Protein AF-A0A916E155-F1 (afdb_monomer_lite)

Foldseek 3Di:
DVVAWDDDPVDIGGQADCDPPDPRNDDDPDPPVVSVPQDPQAEFDADPVGNVHTDDRVVPGPHDHDNCPPPVNVVCVVPDDDDPPPPPPPDDD

pLDDT: mean 83.27, std 12.41, range [49.56, 95.94]

Radius of gyration: 21.6 Å; chains: 1; bounding box: 42×25×72 Å

Organism: NCBI:txid588596

Sequence (93 aa):
MKTHCHKRVYSFQIKKCQNVLCDIYTPIRLSQTIFDNLHFLPDPTPALDSPEHYSSFQAVYGKQTSEEFRPSLQLNQANAEPAPKSVLVSGKI

Secondary structure (DSSP, 8-state):
-TTTEEE-SS-EEE--B--TTSTTB----S-HHHHHT--PPPPP-B-SS-TTSBPPHHHHTTS---GGG-HHHHHHHHTPPPPP---------

Structure (mmCIF, N/CA/C/O backbone):
data_AF-A0A916E155-F1
#
_entry.id   AF-A0A916E155-F1
#
loop_
_atom_site.group_PDB
_atom_site.id
_atom_site.type_symbol
_atom_site.label_atom_id
_atom_site.label_alt_id
_atom_site.label_comp_id
_atom_site.label_asym_id
_atom_site.label_entity_id
_atom_site.label_seq_id
_atom_site.pdbx_PDB_ins_code
_atom_site.Cartn_x
_atom_site.Cartn_y
_atom_site.Cartn_z
_atom_site.occupancy
_atom_site.B_iso_or_equiv
_atom_site.auth_seq_id
_atom_site.auth_comp_id
_atom_site.auth_asym_id
_atom_site.auth_atom_id
_atom_site.pdbx_PDB_model_num
ATOM 1 N N . MET A 1 1 ? -17.689 -1.089 3.587 1.00 50.16 1 MET A N 1
ATOM 2 C CA . MET A 1 1 ? -16.596 -1.930 3.026 1.00 50.16 1 MET A CA 1
ATOM 3 C C . MET A 1 1 ? -15.620 -1.197 2.095 1.00 50.16 1 MET A C 1
ATOM 5 O O . MET A 1 1 ? -14.425 -1.348 2.308 1.00 50.16 1 MET A O 1
ATOM 9 N N . LYS A 1 2 ? -16.061 -0.420 1.084 1.00 55.28 2 LYS A N 1
ATOM 10 C CA . LYS A 1 2 ? -15.162 0.154 0.046 1.00 55.28 2 LYS A CA 1
ATOM 11 C C . LYS A 1 2 ? -14.088 1.145 0.541 1.00 55.28 2 LYS A C 1
ATOM 13 O O . LYS A 1 2 ? -13.091 1.316 -0.139 1.00 55.28 2 LYS A O 1
ATOM 18 N N . THR A 1 3 ? -14.267 1.777 1.701 1.00 68.44 3 THR A N 1
ATOM 19 C CA . THR A 1 3 ? -13.320 2.761 2.269 1.00 68.44 3 THR A CA 1
ATOM 20 C C . THR A 1 3 ? -12.239 2.148 3.163 1.00 68.44 3 THR A C 1
ATOM 22 O O . THR A 1 3 ? -11.222 2.784 3.416 1.00 68.44 3 THR A O 1
ATOM 25 N N . HIS A 1 4 ? -12.456 0.929 3.665 1.00 78.94 4 HIS A N 1
ATOM 26 C CA . HIS A 1 4 ? -11.589 0.287 4.664 1.00 78.94 4 HIS A CA 1
ATOM 27 C C . HIS A 1 4 ? -10.801 -0.888 4.097 1.00 78.94 4 HIS A C 1
ATOM 29 O O . HIS A 1 4 ? -9.754 -1.241 4.632 1.00 78.94 4 HIS A O 1
ATOM 35 N N . CYS A 1 5 ? -11.290 -1.486 3.014 1.00 86.44 5 CYS A N 1
ATOM 36 C CA . CYS A 1 5 ? -10.648 -2.619 2.376 1.00 86.44 5 CYS A CA 1
ATOM 37 C C . CYS A 1 5 ? -10.015 -2.185 1.061 1.00 86.44 5 CYS A C 1
ATOM 39 O O . CYS A 1 5 ? -10.674 -1.562 0.228 1.00 86.44 5 CYS A O 1
ATOM 41 N N . HIS A 1 6 ? -8.773 -2.594 0.847 1.00 89.56 6 HIS A N 1
ATOM 42 C CA . HIS A 1 6 ? -8.081 -2.421 -0.413 1.00 89.56 6 HIS A CA 1
ATOM 43 C C . HIS A 1 6 ? -7.763 -3.791 -0.997 1.00 89.56 6 HIS A C 1
ATOM 45 O O . HIS A 1 6 ? -6.931 -4.534 -0.474 1.00 89.56 6 HIS A O 1
ATOM 51 N N . LYS A 1 7 ? -8.486 -4.147 -2.061 1.00 92.06 7 LYS A N 1
ATOM 52 C CA . LYS A 1 7 ? -8.294 -5.408 -2.771 1.00 92.06 7 LYS A CA 1
ATOM 53 C C . LYS A 1 7 ? -7.339 -5.201 -3.941 1.00 92.06 7 LYS A C 1
ATOM 55 O O . LYS A 1 7 ? -7.522 -4.280 -4.739 1.00 92.06 7 LYS A O 1
ATOM 60 N N . ARG A 1 8 ? -6.359 -6.091 -4.024 1.00 92.31 8 ARG A N 1
ATOM 61 C CA . ARG A 1 8 ? -5.392 -6.259 -5.107 1.00 92.31 8 ARG A CA 1
ATOM 62 C C . ARG A 1 8 ? -5.351 -7.726 -5.509 1.00 92.31 8 ARG A C 1
ATOM 64 O O . ARG A 1 8 ? -5.956 -8.569 -4.843 1.00 92.31 8 ARG A O 1
ATOM 71 N N . VAL A 1 9 ? -4.654 -8.045 -6.591 1.00 92.19 9 VAL A N 1
ATOM 72 C CA . VAL A 1 9 ? -4.479 -9.431 -7.041 1.00 92.19 9 VAL A CA 1
ATOM 73 C C . VAL A 1 9 ? -3.603 -10.227 -6.082 1.00 92.19 9 VAL A C 1
ATOM 75 O O . VAL A 1 9 ? -3.904 -11.388 -5.823 1.00 92.19 9 VAL A O 1
ATOM 78 N N . TYR A 1 10 ? -2.574 -9.608 -5.501 1.00 90.25 10 TYR A N 1
ATOM 79 C CA . TYR A 1 10 ? -1.663 -10.294 -4.575 1.00 90.25 10 TYR A CA 1
ATOM 80 C C . TYR A 1 10 ? -1.945 -10.042 -3.097 1.00 90.25 10 TYR A C 1
ATOM 82 O O . TYR A 1 10 ? -1.361 -10.704 -2.244 1.00 90.25 10 TYR A O 1
ATOM 90 N N . SER A 1 11 ? -2.800 -9.077 -2.764 1.00 91.62 11 SER A N 1
ATOM 91 C CA . SER A 1 11 ? -3.056 -8.731 -1.370 1.00 91.62 11 SER A CA 1
ATOM 92 C C . SER A 1 11 ? -4.489 -8.282 -1.130 1.00 91.62 11 SER A C 1
ATOM 94 O O . SER A 1 11 ? -5.164 -7.714 -1.991 1.00 91.62 11 SER A O 1
ATOM 96 N N . PHE A 1 12 ? -4.947 -8.521 0.092 1.00 92.00 12 PHE A N 1
ATOM 97 C CA . PHE A 1 12 ? -6.160 -7.926 0.618 1.00 92.00 12 PHE A CA 1
ATOM 98 C C . PHE A 1 12 ? -5.805 -7.191 1.902 1.00 92.00 12 PHE A C 1
ATOM 100 O O . PHE A 1 12 ? -5.418 -7.804 2.895 1.00 92.00 12 PHE A O 1
ATOM 107 N N . GLN A 1 13 ? -5.889 -5.866 1.859 1.00 91.81 13 GLN A N 1
ATOM 108 C CA . GLN A 1 13 ? -5.512 -5.008 2.972 1.00 91.81 13 GLN A CA 1
ATOM 109 C C . GLN A 1 13 ? -6.766 -4.478 3.653 1.00 91.81 13 GLN A C 1
ATOM 111 O O . GLN A 1 13 ? -7.718 -4.074 2.985 1.00 91.81 13 GLN A O 1
ATOM 116 N N . ILE A 1 14 ? -6.760 -4.446 4.982 1.00 88.44 14 ILE A N 1
ATOM 117 C CA . ILE A 1 14 ? -7.866 -3.919 5.779 1.00 88.44 14 ILE A CA 1
ATOM 118 C C . ILE A 1 14 ? -7.308 -2.859 6.722 1.00 88.44 14 ILE A C 1
ATOM 120 O O . ILE A 1 14 ? -6.524 -3.166 7.622 1.00 88.44 14 ILE A O 1
ATOM 124 N N . LYS A 1 15 ? -7.730 -1.607 6.537 1.00 86.62 15 LYS A N 1
ATOM 125 C CA . LYS A 1 15 ? -7.475 -0.523 7.484 1.00 86.62 15 LYS A CA 1
ATOM 126 C C . LYS A 1 15 ? -8.649 -0.454 8.458 1.00 86.62 15 LYS A C 1
ATOM 128 O O . LYS A 1 15 ? -9.789 -0.239 8.053 1.00 86.62 15 LYS A O 1
ATOM 133 N N . LYS A 1 16 ? -8.357 -0.662 9.745 1.00 86.00 16 LYS A N 1
ATOM 134 C CA . LYS A 1 16 ? -9.350 -0.647 10.833 1.00 86.00 16 LYS A CA 1
ATOM 135 C C . LYS A 1 16 ? -10.100 0.690 10.899 1.00 86.00 16 LYS A C 1
ATOM 137 O O . LYS A 1 16 ? -9.612 1.717 10.441 1.00 86.00 16 LYS A O 1
ATOM 142 N N . CYS A 1 17 ? -11.286 0.681 11.488 1.00 77.62 17 CYS A N 1
ATOM 143 C CA . CYS A 1 17 ? -12.121 1.860 11.710 1.00 77.62 17 CYS A CA 1
ATOM 144 C C . CYS A 1 17 ? -12.508 1.908 13.197 1.00 77.62 17 CYS A C 1
ATOM 146 O O . CYS A 1 17 ? -12.814 0.876 13.789 1.00 77.62 17 CYS A O 1
ATOM 148 N N . GLN A 1 18 ? -12.517 3.100 13.801 1.00 75.50 18 GLN A N 1
ATOM 149 C CA . GLN A 1 18 ? -13.087 3.322 15.144 1.00 75.50 18 GLN A CA 1
ATOM 150 C C . GLN A 1 18 ? -14.598 3.605 15.110 1.00 75.50 18 GLN A C 1
ATOM 152 O O . GLN A 1 18 ? -15.210 3.874 16.138 1.00 75.50 18 GLN A O 1
ATOM 157 N N . ASN A 1 19 ? -15.218 3.552 13.929 1.00 78.56 19 ASN A N 1
ATOM 158 C CA . ASN A 1 19 ? -16.642 3.803 13.780 1.00 78.56 19 ASN A CA 1
ATOM 159 C C . ASN A 1 19 ? -17.441 2.589 14.277 1.00 78.56 19 ASN A C 1
ATOM 161 O O . ASN A 1 19 ? -17.338 1.510 13.704 1.00 78.56 19 ASN A O 1
ATOM 165 N N . VAL A 1 20 ? -18.256 2.785 15.313 1.00 74.62 20 VAL A N 1
ATOM 166 C CA . VAL A 1 20 ? -19.128 1.757 15.911 1.00 74.62 20 VAL A CA 1
ATOM 167 C C . VAL A 1 20 ? -20.174 1.190 14.943 1.00 74.62 20 VAL A C 1
ATOM 169 O O . VAL A 1 20 ? -20.691 0.106 15.176 1.00 74.62 20 VAL A O 1
ATOM 172 N N . LEU A 1 21 ? -20.461 1.895 13.845 1.00 78.31 21 LEU A N 1
ATOM 173 C CA . LEU A 1 21 ? -21.373 1.458 12.779 1.00 78.31 21 LEU A CA 1
ATOM 174 C C . LEU A 1 21 ? -20.661 0.687 11.653 1.00 78.31 21 LEU A C 1
ATOM 176 O O . LEU A 1 21 ? -21.265 0.372 10.632 1.00 78.31 21 LEU A O 1
ATOM 180 N N . CYS A 1 22 ? -19.356 0.455 11.782 1.00 77.19 22 CYS A N 1
ATOM 181 C CA . CYS A 1 22 ? -18.540 -0.238 10.793 1.00 77.19 22 CYS A CA 1
ATOM 182 C C . CYS A 1 22 ? -18.481 -1.729 11.144 1.00 77.19 22 CYS A C 1
ATOM 184 O O . CYS A 1 22 ? -18.038 -2.079 12.233 1.00 77.19 22 CYS A O 1
ATOM 186 N N . ASP A 1 23 ? -18.822 -2.615 10.205 1.00 71.19 23 ASP A N 1
ATOM 187 C CA . ASP A 1 23 ? -18.765 -4.076 10.423 1.00 71.19 23 ASP A CA 1
ATOM 188 C C . ASP A 1 23 ? -17.354 -4.582 10.779 1.00 71.19 23 ASP A C 1
ATOM 190 O O . ASP A 1 23 ? -17.179 -5.651 11.354 1.00 71.19 23 ASP A O 1
ATOM 194 N N . ILE A 1 24 ? -16.326 -3.793 10.448 1.00 70.19 24 ILE A N 1
ATOM 195 C CA . ILE A 1 24 ? -14.915 -4.054 10.759 1.00 70.19 24 ILE A CA 1
ATOM 196 C C . ILE A 1 24 ? -14.507 -3.276 12.022 1.00 70.19 24 ILE A C 1
ATOM 198 O O . ILE A 1 24 ? -13.424 -2.686 12.095 1.00 70.19 24 ILE A O 1
ATOM 202 N N . TYR A 1 25 ? -15.386 -3.227 13.025 1.00 67.50 25 TYR A N 1
ATOM 203 C CA . TYR A 1 25 ? -15.102 -2.558 14.289 1.00 67.50 25 TYR A CA 1
ATOM 204 C C . TYR A 1 25 ? -13.989 -3.303 15.027 1.00 67.50 25 TYR A C 1
ATOM 206 O O . TYR A 1 25 ? -14.193 -4.354 15.633 1.00 67.50 25 TYR A O 1
ATOM 214 N N . THR A 1 26 ? -12.770 -2.769 14.950 1.00 71.38 26 THR A N 1
ATOM 215 C CA . THR A 1 26 ? -11.637 -3.292 15.713 1.00 71.38 26 THR A CA 1
ATOM 216 C C . THR A 1 26 ? -10.921 -2.140 16.406 1.00 71.38 26 THR A C 1
ATOM 218 O O . THR A 1 26 ? -10.506 -1.204 15.717 1.00 71.38 26 THR A O 1
ATOM 221 N N . PRO A 1 27 ? -10.692 -2.217 17.730 1.00 78.56 27 PRO A N 1
ATOM 222 C CA . PRO A 1 27 ? -9.953 -1.189 18.448 1.00 78.56 27 PRO A CA 1
ATOM 223 C C . PRO A 1 27 ? -8.577 -0.945 17.824 1.00 78.56 27 PRO A C 1
ATOM 225 O O . PRO A 1 27 ? -7.820 -1.883 17.522 1.00 78.56 27 PRO A O 1
ATOM 228 N N . ILE A 1 28 ? -8.260 0.331 17.622 1.00 83.94 28 ILE A N 1
ATOM 229 C CA . ILE A 1 28 ? -6.954 0.774 17.145 1.00 83.94 28 ILE A CA 1
ATOM 230 C C . ILE A 1 28 ? -5.997 0.748 18.337 1.00 83.94 28 ILE A C 1
ATOM 232 O O . ILE A 1 28 ? -6.289 1.304 19.388 1.00 83.94 28 ILE A O 1
ATOM 236 N N . ARG A 1 29 ? -4.864 0.052 18.180 1.00 86.81 29 ARG A N 1
ATOM 237 C CA . ARG A 1 29 ? -3.827 -0.085 19.223 1.00 86.81 29 ARG A CA 1
ATOM 238 C C . ARG A 1 29 ? -2.686 0.927 19.079 1.00 86.81 29 ARG A C 1
ATOM 240 O O . ARG A 1 29 ? -1.830 1.005 19.948 1.00 86.81 29 ARG A O 1
ATOM 247 N N . LEU A 1 30 ? -2.646 1.640 17.956 1.00 87.12 30 LEU A N 1
ATO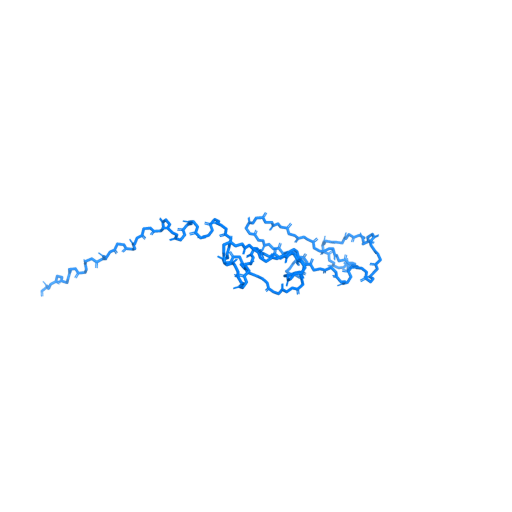M 248 C CA . LEU A 1 30 ? -1.668 2.687 17.676 1.00 87.12 30 LEU A CA 1
ATOM 249 C C . LEU A 1 30 ? -2.183 4.031 18.191 1.00 87.12 30 LEU A C 1
ATOM 251 O O . LEU A 1 30 ? -3.391 4.211 18.345 1.00 87.12 30 LEU A O 1
ATOM 255 N N . SER A 1 31 ? -1.280 4.989 18.407 1.00 91.44 31 SER A N 1
ATOM 256 C CA . SER A 1 31 ? -1.699 6.369 18.649 1.00 91.44 31 SER A CA 1
ATOM 257 C C . SER A 1 31 ? -2.484 6.894 17.446 1.00 91.44 31 SER A C 1
ATOM 259 O O . SER A 1 31 ? -2.191 6.544 16.297 1.00 91.44 31 SER A O 1
ATOM 261 N N . GLN A 1 32 ? -3.478 7.743 17.712 1.00 87.56 32 GLN A N 1
ATOM 262 C CA . GLN A 1 32 ? -4.358 8.276 16.673 1.00 87.56 32 GLN A CA 1
ATOM 263 C C . GLN A 1 32 ? -3.554 8.962 15.559 1.00 87.56 32 GLN A C 1
ATOM 265 O O . GLN A 1 32 ? -3.738 8.662 14.385 1.00 87.56 32 GLN A O 1
ATOM 270 N N . THR A 1 33 ? -2.559 9.767 15.941 1.00 90.88 33 THR A N 1
ATOM 271 C CA . THR A 1 33 ? -1.664 10.465 15.012 1.00 90.88 33 THR A CA 1
ATOM 272 C C . THR A 1 33 ? -0.912 9.512 14.085 1.00 90.88 33 THR A C 1
ATOM 274 O O . THR A 1 33 ? -0.828 9.771 12.890 1.00 90.88 33 THR A O 1
ATOM 277 N N . ILE A 1 34 ? -0.369 8.401 14.592 1.00 90.81 34 ILE A N 1
ATOM 278 C CA . ILE A 1 34 ? 0.324 7.429 13.731 1.00 90.81 34 ILE A CA 1
ATOM 279 C C . ILE A 1 34 ? -0.685 6.749 12.805 1.00 90.81 34 ILE A C 1
ATOM 281 O O . ILE A 1 34 ? -0.422 6.586 11.617 1.00 90.81 34 ILE A O 1
ATOM 285 N N . PHE A 1 35 ? -1.845 6.370 13.341 1.00 90.06 35 PHE A N 1
ATOM 286 C CA . PHE A 1 35 ? -2.869 5.656 12.591 1.00 90.06 35 PHE A CA 1
ATOM 287 C C . PHE A 1 35 ? -3.443 6.467 11.419 1.00 90.06 35 PHE A C 1
ATOM 289 O O . PHE A 1 35 ? -3.642 5.931 10.320 1.00 90.06 35 PHE A O 1
A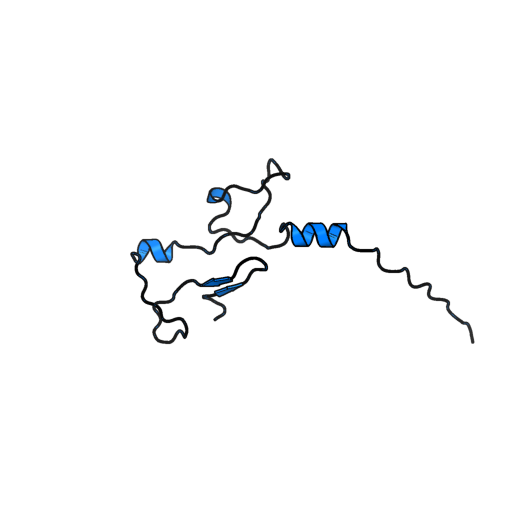TOM 296 N N . ASP A 1 36 ? -3.695 7.754 11.638 1.00 88.06 36 ASP A N 1
ATOM 297 C CA . ASP A 1 36 ? -4.250 8.644 10.618 1.00 88.06 36 ASP A CA 1
ATOM 298 C C . ASP A 1 36 ? -3.287 8.803 9.435 1.00 88.06 36 ASP A C 1
ATOM 300 O O . ASP A 1 36 ? -3.728 8.817 8.287 1.00 88.06 36 ASP A O 1
ATOM 304 N N . ASN A 1 37 ? -1.978 8.763 9.703 1.00 90.69 37 ASN A N 1
ATOM 305 C CA . ASN A 1 37 ? -0.911 8.817 8.701 1.00 90.69 37 ASN A CA 1
ATOM 306 C C . ASN A 1 37 ? -0.571 7.455 8.054 1.00 90.69 37 ASN A C 1
ATOM 308 O O . ASN A 1 37 ? 0.357 7.361 7.250 1.00 90.69 37 ASN A O 1
ATOM 312 N N . LEU A 1 38 ? -1.290 6.373 8.382 1.00 90.88 38 LEU A N 1
ATOM 313 C CA . LEU A 1 38 ? -1.114 5.097 7.682 1.00 90.88 38 LEU A CA 1
ATOM 314 C C . LEU A 1 38 ? -1.789 5.127 6.311 1.00 90.88 38 LEU A C 1
ATOM 316 O O . LEU A 1 38 ? -2.978 5.426 6.191 1.00 90.88 38 LEU A O 1
ATOM 320 N N . HIS A 1 39 ? -1.066 4.696 5.290 1.00 92.44 39 HIS A N 1
ATOM 321 C CA . HIS A 1 39 ? -1.592 4.484 3.950 1.00 92.44 39 HIS A CA 1
ATOM 322 C C . HIS A 1 39 ? -1.637 2.987 3.644 1.00 92.44 39 HIS A C 1
ATOM 324 O O . HIS A 1 39 ? -1.005 2.177 4.322 1.00 92.44 39 HIS A O 1
ATOM 330 N N . PHE A 1 40 ? -2.408 2.603 2.627 1.00 92.31 40 PHE A N 1
ATOM 331 C CA . PHE A 1 40 ? -2.319 1.244 2.103 1.00 92.31 40 PHE A CA 1
ATOM 332 C C . PHE A 1 40 ? -0.931 1.007 1.498 1.00 92.31 40 PHE A C 1
ATOM 334 O O . PHE A 1 40 ? -0.295 1.936 0.997 1.00 92.31 40 PHE A O 1
ATOM 341 N N . LEU A 1 41 ? -0.474 -0.243 1.541 1.00 93.50 41 LEU A N 1
ATOM 342 C CA . LEU A 1 41 ? 0.740 -0.658 0.858 1.00 93.50 41 LEU A CA 1
ATOM 343 C C . LEU A 1 41 ? 0.590 -0.377 -0.644 1.00 93.50 41 LEU A C 1
ATOM 345 O O . LEU A 1 41 ? -0.460 -0.714 -1.207 1.00 93.50 41 LEU A O 1
ATOM 349 N N . PRO A 1 42 ? 1.606 0.246 -1.260 1.00 94.00 42 PRO A N 1
ATOM 350 C CA . PRO A 1 42 ? 1.579 0.616 -2.664 1.00 94.00 42 PRO A CA 1
ATOM 351 C C . PRO A 1 42 ? 1.729 -0.612 -3.565 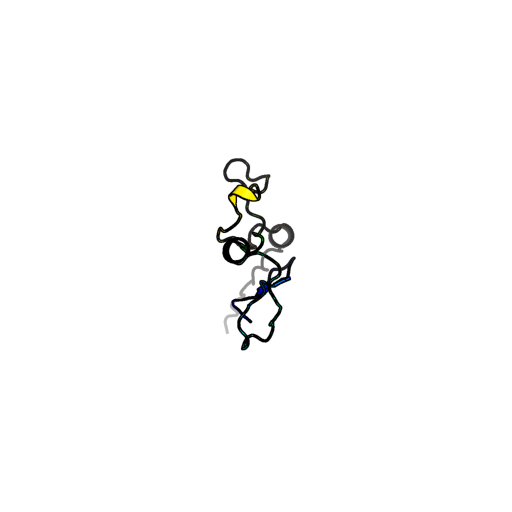1.00 94.00 42 PRO A C 1
ATOM 353 O O . PRO A 1 42 ? 2.311 -1.626 -3.171 1.00 94.00 42 PRO A O 1
ATOM 356 N N . ASP A 1 43 ? 1.227 -0.493 -4.790 1.00 93.88 43 ASP A N 1
ATOM 357 C CA . ASP A 1 43 ? 1.435 -1.483 -5.842 1.00 93.88 43 ASP A CA 1
ATOM 358 C C . ASP A 1 43 ? 2.845 -1.352 -6.459 1.00 93.88 43 ASP A C 1
ATOM 360 O O . ASP A 1 43 ? 3.447 -0.269 -6.402 1.00 93.88 43 ASP A O 1
ATOM 364 N N . PRO A 1 44 ? 3.390 -2.426 -7.068 1.00 91.00 44 PRO A N 1
ATOM 365 C CA . PRO A 1 44 ? 4.669 -2.362 -7.766 1.00 91.00 44 PRO A CA 1
ATOM 366 C C . PRO A 1 44 ? 4.637 -1.263 -8.832 1.00 91.00 44 PRO A C 1
ATOM 368 O O . PRO A 1 44 ? 3.800 -1.290 -9.727 1.00 91.00 44 PRO A O 1
ATOM 371 N N . THR A 1 45 ? 5.530 -0.281 -8.715 1.00 92.81 45 THR A N 1
ATOM 372 C CA . THR A 1 45 ? 5.603 0.878 -9.617 1.00 92.81 45 THR A CA 1
ATOM 373 C C . THR A 1 45 ? 7.041 1.011 -10.109 1.00 92.81 45 THR A C 1
ATOM 375 O O . THR A 1 45 ? 7.938 1.042 -9.264 1.00 92.81 45 THR A O 1
ATOM 378 N N . PRO A 1 46 ? 7.303 1.055 -11.424 1.00 92.94 46 PRO A N 1
ATOM 379 C CA . PRO A 1 46 ? 8.657 1.121 -11.963 1.00 92.94 46 PRO A CA 1
ATOM 380 C C . PRO A 1 46 ? 9.350 2.413 -11.522 1.00 92.94 46 PRO A C 1
ATOM 382 O O . PRO A 1 46 ? 8.702 3.439 -11.298 1.00 92.94 46 PRO A O 1
ATOM 385 N N . ALA A 1 47 ? 10.665 2.359 -11.339 1.00 93.00 47 ALA A N 1
ATOM 386 C CA . ALA A 1 47 ? 11.468 3.549 -11.104 1.00 93.00 47 ALA A CA 1
ATOM 387 C C . ALA A 1 47 ? 11.597 4.353 -12.403 1.00 93.00 47 ALA A C 1
ATOM 389 O O . ALA A 1 47 ? 11.805 3.785 -13.474 1.00 93.00 47 ALA A O 1
ATOM 390 N N . LEU A 1 48 ? 11.494 5.681 -12.301 1.00 87.69 48 LEU A N 1
ATOM 391 C CA . LEU A 1 48 ? 11.584 6.579 -13.457 1.00 87.69 48 LEU A CA 1
ATOM 392 C C . LEU A 1 48 ? 12.957 6.484 -14.142 1.00 87.69 48 LEU A C 1
ATOM 394 O O . LEU A 1 48 ? 13.046 6.505 -15.366 1.00 87.69 48 LEU A O 1
ATOM 398 N N . ASP A 1 49 ? 14.006 6.323 -13.336 1.00 89.06 49 ASP A N 1
ATOM 399 C CA . ASP A 1 49 ? 15.400 6.368 -13.785 1.00 89.06 49 ASP A CA 1
ATOM 400 C C . ASP A 1 49 ? 15.936 4.977 -14.170 1.00 89.06 49 ASP A C 1
ATOM 402 O O . ASP A 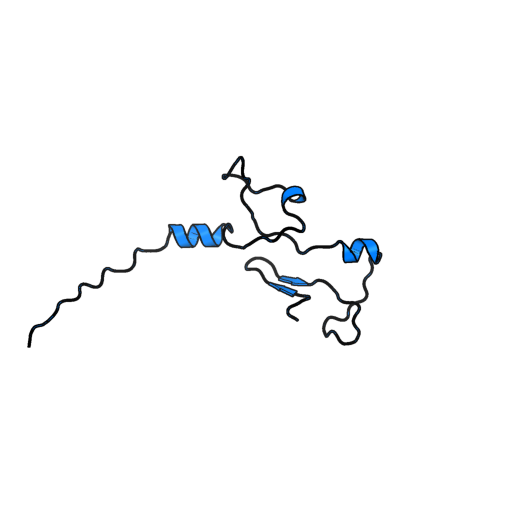1 49 ? 16.981 4.854 -14.807 1.00 89.06 49 ASP A O 1
ATOM 406 N N . SER A 1 50 ? 15.239 3.909 -13.764 1.00 88.56 50 SER A N 1
ATOM 407 C CA . SER A 1 50 ? 15.628 2.522 -14.022 1.00 88.56 50 SER A CA 1
ATOM 408 C C . SER A 1 50 ? 14.380 1.642 -14.150 1.00 88.56 50 SER A C 1
ATOM 410 O O . SER A 1 50 ? 13.949 1.046 -13.163 1.00 88.56 50 SER A O 1
ATOM 412 N N . PRO A 1 51 ? 13.786 1.543 -15.352 1.00 82.50 51 PRO A N 1
ATOM 413 C CA . PRO A 1 51 ? 12.535 0.808 -15.558 1.00 82.50 51 PRO A CA 1
ATOM 414 C C . PRO A 1 51 ? 12.643 -0.705 -15.287 1.00 82.50 51 PRO A C 1
ATOM 416 O O . PRO A 1 51 ? 11.620 -1.354 -15.093 1.00 82.50 51 PRO A O 1
ATOM 419 N N . GLU A 1 52 ? 13.861 -1.249 -15.198 1.00 87.69 52 GLU A N 1
ATOM 420 C CA . GLU A 1 52 ? 14.142 -2.633 -14.775 1.00 87.69 52 GLU A CA 1
ATOM 421 C C . GLU A 1 52 ? 13.926 -2.868 -13.267 1.00 87.69 52 GLU A C 1
ATOM 423 O O . GLU A 1 52 ? 13.903 -4.008 -12.804 1.00 87.69 52 GLU A O 1
ATOM 428 N N . HIS A 1 53 ? 13.780 -1.798 -12.479 1.00 91.19 53 HIS A N 1
ATOM 429 C CA . HIS A 1 53 ? 13.611 -1.864 -11.032 1.00 91.19 53 HIS A CA 1
ATOM 430 C C . HIS A 1 53 ? 12.325 -1.169 -10.593 1.00 91.19 53 HIS A C 1
ATOM 432 O O . HIS A 1 53 ? 11.868 -0.193 -11.187 1.00 91.19 53 HIS A O 1
ATOM 438 N N . TYR A 1 54 ? 11.752 -1.638 -9.487 1.00 93.44 54 TYR A N 1
ATOM 439 C CA . TYR A 1 54 ? 10.668 -0.923 -8.827 1.00 93.44 54 TYR A CA 1
ATOM 440 C C . TYR A 1 54 ? 11.192 0.256 -8.006 1.00 93.44 54 TYR A C 1
ATOM 442 O O . TYR A 1 54 ? 12.299 0.238 -7.465 1.00 93.44 54 TYR A O 1
ATOM 450 N N . SER A 1 55 ? 10.347 1.273 -7.880 1.00 94.44 55 SER A N 1
ATOM 451 C CA . SER A 1 55 ? 10.570 2.418 -7.009 1.00 94.44 55 SER A CA 1
ATOM 452 C C . SER A 1 55 ? 10.671 1.979 -5.545 1.00 94.44 55 SER A C 1
ATOM 454 O O . SER A 1 55 ? 9.999 1.043 -5.105 1.00 94.44 55 SER A O 1
ATOM 456 N N . SER A 1 56 ? 11.485 2.688 -4.761 1.00 94.94 56 SER A N 1
ATOM 457 C CA . SER A 1 56 ? 11.610 2.430 -3.324 1.00 94.94 56 SER A CA 1
ATOM 458 C C . SER A 1 56 ? 10.291 2.690 -2.593 1.00 94.94 56 SER A C 1
ATOM 460 O O . SER A 1 56 ? 9.510 3.562 -2.978 1.00 94.94 56 SER A O 1
ATOM 462 N N . PHE A 1 57 ? 10.062 1.988 -1.480 1.00 94.38 57 PHE A N 1
ATOM 463 C CA . PHE A 1 57 ? 8.846 2.151 -0.678 1.00 94.38 57 PHE A CA 1
ATOM 464 C C . PHE A 1 57 ? 8.592 3.612 -0.280 1.00 94.38 57 PHE A C 1
ATOM 466 O O . PHE A 1 57 ? 7.484 4.108 -0.447 1.00 94.38 57 PHE A O 1
ATOM 473 N N . GLN A 1 58 ? 9.622 4.325 0.189 1.00 94.62 58 GLN A N 1
ATOM 474 C CA . GLN A 1 58 ? 9.506 5.737 0.574 1.00 94.62 58 GLN A CA 1
ATOM 475 C C . GLN A 1 58 ? 9.061 6.632 -0.588 1.00 94.62 58 GLN A C 1
ATOM 477 O O . GLN A 1 58 ? 8.337 7.598 -0.365 1.00 94.62 58 GLN A O 1
ATOM 482 N N . ALA A 1 59 ? 9.458 6.313 -1.822 1.00 94.25 59 ALA A N 1
ATOM 483 C CA . ALA A 1 59 ? 9.080 7.099 -2.988 1.00 94.25 59 ALA A CA 1
ATOM 484 C C . ALA A 1 59 ? 7.603 6.920 -3.373 1.00 94.25 59 ALA A C 1
ATOM 486 O O . ALA A 1 59 ? 7.028 7.843 -3.954 1.00 94.25 59 ALA A O 1
ATOM 487 N N . VAL A 1 60 ? 6.990 5.771 -3.067 1.00 95.06 60 VAL A N 1
ATOM 488 C CA . VAL A 1 60 ? 5.619 5.427 -3.498 1.00 95.06 60 VAL A CA 1
ATOM 489 C C . VAL A 1 60 ? 4.592 5.370 -2.367 1.00 95.06 60 VAL A C 1
ATOM 491 O O . VAL A 1 60 ? 3.390 5.405 -2.629 1.00 95.06 60 VAL A O 1
ATOM 494 N N . TYR A 1 61 ? 5.020 5.304 -1.108 1.00 95.94 61 TYR A N 1
ATOM 495 C CA . TYR A 1 61 ? 4.105 5.212 0.025 1.00 95.94 61 TYR A CA 1
ATOM 496 C C 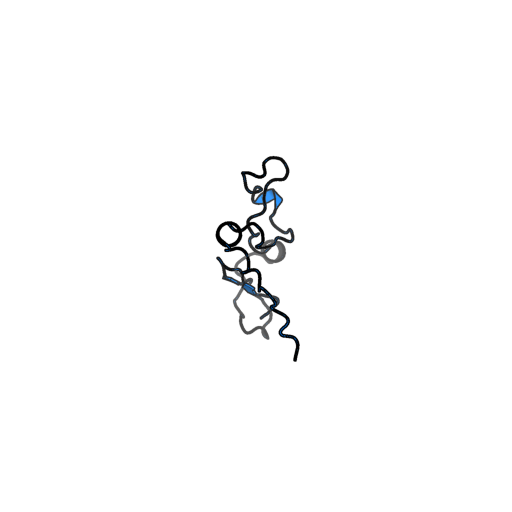. TYR A 1 61 ? 3.229 6.466 0.143 1.00 95.94 61 TYR A C 1
ATOM 498 O O . TYR A 1 61 ? 3.712 7.594 0.077 1.00 95.94 61 TYR A O 1
ATOM 506 N N . GLY A 1 62 ? 1.918 6.261 0.291 1.00 93.62 62 GLY A N 1
ATOM 507 C CA . GLY A 1 62 ? 0.928 7.343 0.332 1.00 93.62 62 GLY A CA 1
ATOM 508 C C . GLY A 1 62 ? 0.556 7.941 -1.028 1.00 93.62 62 GLY A C 1
ATOM 509 O O . GLY A 1 62 ? -0.322 8.801 -1.081 1.00 93.62 62 GLY A O 1
ATOM 510 N N . LYS A 1 63 ? 1.155 7.474 -2.130 1.00 93.69 63 LYS A N 1
ATOM 511 C CA . LYS A 1 63 ? 0.777 7.878 -3.490 1.00 93.69 63 LYS A CA 1
ATOM 512 C C . LYS A 1 63 ? -0.244 6.914 -4.089 1.00 93.69 63 LYS A C 1
ATOM 514 O O . LYS A 1 63 ? -0.318 5.741 -3.720 1.00 93.69 63 LYS A O 1
ATOM 519 N N . GLN A 1 64 ? -1.027 7.412 -5.044 1.00 91.38 64 GLN A N 1
ATOM 520 C CA . GLN A 1 64 ? -1.895 6.557 -5.843 1.00 91.38 64 GLN A CA 1
ATOM 521 C C . GLN A 1 64 ? -1.031 5.678 -6.751 1.00 91.38 64 GLN A C 1
ATOM 523 O O . GLN A 1 64 ? -0.209 6.180 -7.511 1.00 91.38 64 GLN A O 1
ATOM 528 N N . THR A 1 65 ? -1.223 4.368 -6.647 1.00 93.31 65 THR A N 1
ATOM 529 C CA . THR A 1 65 ? -0.529 3.350 -7.442 1.00 93.31 65 THR A CA 1
ATOM 530 C C . THR A 1 65 ? -1.555 2.418 -8.083 1.00 93.31 65 THR A C 1
ATOM 532 O O . THR A 1 65 ? -2.732 2.413 -7.696 1.00 93.31 65 THR A O 1
ATOM 535 N N . SER A 1 66 ? -1.127 1.698 -9.119 1.00 92.19 66 SER A N 1
ATOM 536 C CA . SER A 1 66 ? -1.976 0.822 -9.923 1.00 92.19 66 SER A CA 1
ATOM 537 C C . SER A 1 66 ? -1.325 -0.553 -10.088 1.00 92.19 66 SER A C 1
ATOM 539 O O . SER A 1 66 ? -0.115 -0.711 -9.952 1.00 92.19 66 SER A O 1
ATOM 541 N N . GLU A 1 67 ? -2.129 -1.564 -10.413 1.00 92.56 67 GLU A N 1
ATOM 542 C CA . GLU A 1 67 ? -1.638 -2.928 -10.621 1.00 92.56 67 GLU A CA 1
ATOM 543 C C . GLU A 1 67 ? -1.082 -3.188 -12.031 1.00 92.56 67 GLU A C 1
ATOM 545 O O . GLU A 1 67 ? -0.816 -4.339 -12.378 1.00 92.56 67 GLU A O 1
ATOM 550 N N . GLU A 1 68 ? -0.939 -2.160 -12.868 1.00 92.19 68 GLU A N 1
ATOM 551 C CA . GLU A 1 68 ? -0.547 -2.314 -14.275 1.00 92.19 68 GLU A CA 1
ATOM 552 C C . GLU A 1 68 ? 0.856 -2.922 -14.451 1.00 92.19 68 GLU A C 1
ATOM 554 O O . GLU A 1 68 ? 1.085 -3.698 -15.376 1.00 92.19 68 GLU A O 1
ATOM 559 N N . PHE A 1 69 ? 1.769 -2.649 -13.517 1.00 90.88 69 PHE A N 1
ATOM 560 C CA . PHE A 1 69 ? 3.161 -3.109 -13.569 1.00 90.88 69 PHE A CA 1
ATOM 561 C C . PHE A 1 69 ? 3.414 -4.383 -12.756 1.00 90.88 69 PHE A C 1
ATOM 563 O O . PHE A 1 69 ? 4.558 -4.709 -12.422 1.00 90.88 69 PHE A O 1
ATOM 570 N N . ARG A 1 70 ? 2.354 -5.115 -12.392 1.00 90.38 70 ARG A N 1
ATOM 571 C CA . ARG A 1 70 ? 2.513 -6.389 -11.688 1.00 90.38 70 ARG A CA 1
ATOM 572 C C . ARG A 1 70 ? 3.072 -7.462 -12.642 1.00 90.38 70 ARG A C 1
ATOM 574 O O . ARG A 1 70 ? 2.550 -7.598 -13.754 1.00 90.38 70 ARG A O 1
ATOM 581 N N . PRO A 1 71 ? 4.023 -8.310 -12.203 1.00 87.75 71 PRO A N 1
ATOM 582 C CA . PRO A 1 71 ? 4.682 -9.272 -13.092 1.00 87.75 71 PRO A CA 1
ATOM 583 C C . PRO A 1 71 ? 3.726 -10.243 -13.795 1.00 87.75 71 PRO A C 1
ATOM 585 O O . PRO A 1 71 ? 3.883 -10.520 -14.980 1.00 87.75 71 PRO A O 1
ATOM 588 N N . SER A 1 72 ? 2.688 -10.732 -13.100 1.00 89.25 72 SER A N 1
ATOM 589 C CA . SER A 1 72 ? 1.712 -11.652 -13.713 1.00 89.25 72 SER A CA 1
ATOM 590 C C . SER A 1 72 ? 0.936 -11.028 -14.868 1.00 89.25 72 SER A C 1
ATOM 592 O O . SER A 1 72 ? 0.623 -11.719 -15.832 1.00 89.25 72 SER A O 1
ATOM 594 N N . LEU A 1 73 ? 0.614 -9.734 -14.786 1.00 89.81 73 LEU A N 1
ATOM 595 C CA . LEU A 1 73 ? -0.132 -9.058 -15.841 1.00 89.81 73 LEU A CA 1
ATOM 596 C C . LEU A 1 73 ? 0.749 -8.856 -17.068 1.00 89.81 73 LEU A C 1
ATOM 598 O O . LEU A 1 73 ? 0.309 -9.154 -18.173 1.00 89.81 73 LEU A O 1
ATOM 602 N N . GLN A 1 74 ? 1.990 -8.422 -16.857 1.00 88.38 74 GLN A N 1
ATOM 603 C CA . GLN A 1 74 ? 2.965 -8.232 -17.928 1.00 88.38 74 GLN A CA 1
ATOM 604 C C . GLN A 1 74 ? 3.278 -9.552 -18.638 1.00 88.38 74 GLN A C 1
ATOM 606 O O . GLN A 1 74 ? 3.250 -9.606 -19.865 1.00 88.38 74 GLN A O 1
ATOM 611 N N . LEU A 1 75 ? 3.483 -10.637 -17.883 1.00 87.44 75 LEU A N 1
ATOM 612 C CA . LEU A 1 75 ? 3.705 -11.967 -18.452 1.00 87.44 75 LEU A CA 1
ATOM 613 C C . LEU A 1 75 ? 2.502 -12.441 -19.279 1.00 87.44 75 LEU A C 1
ATOM 615 O O . LEU A 1 75 ? 2.669 -12.935 -20.390 1.00 87.44 75 LEU A O 1
ATOM 619 N N . ASN A 1 76 ? 1.282 -12.262 -18.766 1.00 86.69 76 ASN A N 1
ATOM 620 C CA . ASN A 1 76 ? 0.069 -12.648 -19.488 1.00 86.69 76 ASN A CA 1
ATOM 621 C C . ASN A 1 76 ? -0.132 -11.830 -20.771 1.00 86.69 76 ASN A C 1
ATOM 623 O O . ASN A 1 76 ? -0.613 -12.371 -21.759 1.00 86.69 76 ASN A O 1
ATOM 627 N N . GLN A 1 77 ? 0.232 -10.546 -20.765 1.00 86.94 77 GLN A N 1
ATOM 628 C CA . GLN A 1 77 ? 0.182 -9.696 -21.956 1.00 86.94 77 GLN A CA 1
ATOM 629 C C . GLN A 1 77 ? 1.242 -10.096 -22.986 1.00 86.94 77 GLN A C 1
ATOM 631 O O . GLN A 1 77 ? 0.935 -10.151 -24.173 1.00 86.94 77 GLN A O 1
ATOM 636 N N . ALA A 1 78 ? 2.460 -10.420 -22.544 1.00 85.00 78 ALA A N 1
ATOM 637 C CA . ALA A 1 78 ? 3.530 -10.893 -23.422 1.00 85.00 78 ALA A CA 1
ATOM 638 C C . ALA A 1 78 ? 3.195 -12.241 -24.084 1.00 85.00 78 ALA A C 1
ATOM 640 O O . ALA A 1 78 ? 3.557 -12.471 -25.233 1.00 85.00 78 ALA A O 1
ATOM 641 N N . ASN A 1 79 ? 2.472 -13.108 -23.370 1.00 84.88 79 ASN A N 1
ATOM 642 C CA . ASN A 1 79 ? 2.069 -14.433 -23.845 1.00 84.88 79 ASN A CA 1
ATOM 643 C C . ASN A 1 79 ? 0.693 -14.452 -24.535 1.00 84.88 79 ASN A C 1
ATOM 645 O O . ASN A 1 79 ? 0.189 -15.529 -24.853 1.00 84.88 79 ASN A O 1
ATOM 649 N N . ALA A 1 80 ? 0.044 -13.300 -24.721 1.00 82.25 80 ALA A N 1
ATOM 650 C CA . ALA A 1 80 ? -1.267 -13.251 -25.352 1.00 82.25 80 ALA A CA 1
ATOM 651 C C . ALA A 1 80 ? -1.148 -13.567 -26.854 1.00 82.25 80 ALA A C 1
ATOM 653 O O . ALA A 1 80 ? -0.483 -12.849 -27.600 1.00 82.25 80 ALA A O 1
ATOM 654 N N . GLU A 1 81 ? -1.819 -14.631 -27.303 1.00 78.19 81 GLU A N 1
ATOM 655 C CA . GLU A 1 81 ? -1.948 -14.950 -28.728 1.00 78.19 81 GLU A CA 1
ATOM 656 C C . GLU A 1 81 ? -2.610 -13.777 -29.480 1.00 78.19 81 GLU A C 1
ATOM 658 O O . GLU A 1 81 ? -3.594 -13.206 -28.988 1.00 78.19 81 GLU A O 1
ATOM 663 N N . PRO A 1 82 ? -2.126 -13.411 -30.684 1.00 72.31 82 PRO A N 1
ATOM 664 C CA . PRO A 1 82 ? -2.809 -12.439 -31.524 1.00 72.31 82 PRO A CA 1
ATOM 665 C C . PRO A 1 82 ? -4.233 -12.917 -31.807 1.00 72.31 82 PRO A C 1
ATOM 667 O O . PRO A 1 82 ? -4.438 -14.072 -32.180 1.00 72.31 82 PRO A O 1
ATOM 670 N N . ALA A 1 83 ? -5.220 -12.025 -31.672 1.00 70.00 83 ALA A N 1
ATOM 671 C CA . ALA A 1 83 ? -6.598 -12.354 -32.015 1.00 70.00 83 ALA A CA 1
ATOM 672 C C . ALA A 1 83 ? -6.651 -12.956 -33.436 1.00 70.00 83 ALA A C 1
ATOM 674 O O . ALA A 1 83 ? -6.069 -12.369 -34.361 1.00 70.00 83 ALA A O 1
ATOM 675 N N . PRO A 1 84 ? -7.318 -14.110 -33.638 1.00 64.25 84 PRO A N 1
ATOM 676 C CA . PRO A 1 84 ? -7.388 -14.726 -34.951 1.00 64.25 84 PRO A CA 1
ATOM 677 C C . PRO A 1 84 ? -8.042 -13.735 -35.911 1.00 64.25 84 PRO A C 1
ATOM 679 O O . PRO A 1 84 ? -9.141 -13.238 -35.657 1.00 64.25 84 PRO A O 1
ATOM 682 N N . LYS A 1 85 ? -7.349 -13.417 -37.011 1.00 66.62 85 LYS A N 1
ATOM 683 C CA . LYS A 1 85 ? -7.902 -12.576 -38.075 1.00 66.62 85 LYS A CA 1
ATOM 684 C C . LYS A 1 85 ? -9.104 -13.320 -38.649 1.00 66.62 85 LYS A C 1
ATOM 686 O O . LYS A 1 85 ? -8.931 -14.278 -39.400 1.00 66.62 85 LYS A O 1
ATOM 691 N N . SER A 1 86 ? -10.313 -12.918 -38.272 1.00 60.66 86 SER A N 1
ATOM 692 C CA . SER A 1 86 ? -11.528 -13.437 -38.882 1.00 60.66 86 SER A CA 1
ATOM 693 C C . SER A 1 86 ? -11.498 -13.080 -40.367 1.00 60.66 86 SER A C 1
ATOM 695 O O . SER A 1 86 ? -11.585 -11.919 -40.762 1.00 60.66 86 SER A O 1
ATOM 697 N N . VAL A 1 87 ? -11.319 -14.092 -41.215 1.00 57.84 87 VAL A N 1
ATOM 698 C CA . VAL A 1 87 ? -11.496 -13.949 -42.659 1.00 57.84 87 VAL A CA 1
ATOM 699 C C . VAL A 1 87 ? -13.000 -13.845 -42.894 1.00 57.84 87 VAL A C 1
ATOM 701 O O . VAL A 1 87 ? -13.707 -14.849 -42.926 1.00 57.84 87 VAL A O 1
ATOM 704 N N . LEU A 1 88 ? -13.509 -12.619 -43.004 1.00 61.16 88 LEU A N 1
ATOM 705 C CA . LEU A 1 88 ? -14.879 -12.371 -43.441 1.00 61.16 88 LEU A CA 1
ATOM 706 C C . LEU A 1 88 ? -14.972 -12.689 -44.940 1.00 61.16 88 LEU A C 1
ATOM 708 O O . LEU A 1 88 ? -14.736 -11.829 -45.787 1.00 61.16 88 LEU A O 1
ATOM 712 N N . VAL A 1 89 ? -15.294 -13.939 -45.280 1.00 51.50 89 VAL A N 1
ATOM 713 C CA . VAL A 1 89 ? -15.717 -14.293 -46.640 1.00 51.50 89 VAL A CA 1
ATOM 714 C C . VAL A 1 89 ? -17.144 -13.786 -46.815 1.00 51.50 89 VAL A C 1
ATOM 716 O O . VAL A 1 89 ? -18.097 -14.373 -46.310 1.00 51.50 89 VAL A O 1
ATOM 719 N N . SER A 1 90 ? -17.283 -12.664 -47.517 1.00 49.56 90 SER A N 1
ATOM 720 C CA . SER A 1 90 ? -18.579 -12.170 -47.974 1.00 49.56 90 SER A CA 1
ATOM 721 C C . SER A 1 90 ? -19.075 -13.077 -49.102 1.00 49.56 90 SER A C 1
ATOM 723 O O . SER A 1 90 ? -18.665 -12.941 -50.257 1.00 49.56 90 SER A O 1
ATOM 725 N N 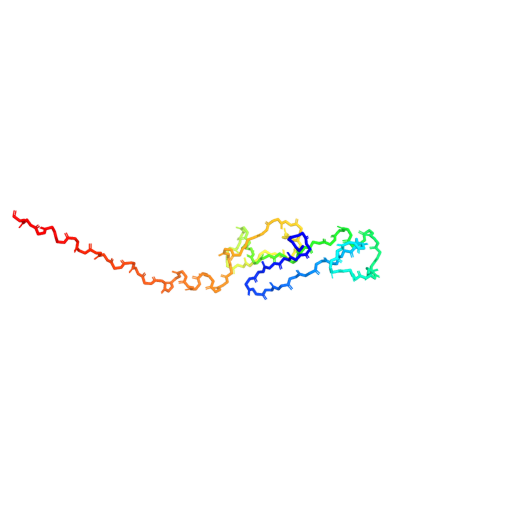. GLY A 1 91 ? -19.907 -14.059 -48.752 1.00 50.75 91 GLY A N 1
ATOM 726 C CA . GLY A 1 91 ? -20.669 -14.841 -49.718 1.00 50.75 91 GLY A CA 1
ATOM 727 C C . GLY A 1 91 ? -21.737 -13.952 -50.349 1.00 50.75 91 GLY A C 1
ATOM 728 O O . GLY A 1 91 ? -22.664 -13.522 -49.667 1.00 50.75 91 GLY A O 1
ATOM 729 N N . LYS A 1 92 ? -21.588 -13.647 -51.640 1.00 56.34 92 LYS A N 1
ATOM 730 C CA . LYS A 1 92 ? -22.657 -13.034 -52.435 1.00 56.34 92 LYS A CA 1
ATOM 731 C C . LYS A 1 92 ? -23.750 -14.082 -52.669 1.00 56.34 92 LYS A C 1
ATOM 733 O O . LYS A 1 92 ? -23.440 -15.167 -53.155 1.00 56.34 92 LYS A O 1
ATOM 738 N N . ILE A 1 93 ? -24.981 -13.733 -52.292 1.00 56.16 93 ILE A N 1
ATOM 739 C CA . ILE A 1 93 ? -26.227 -14.391 -52.714 1.00 56.16 93 ILE A CA 1
ATOM 740 C C . ILE A 1 93 ? -26.558 -13.904 -54.124 1.00 56.16 93 ILE A C 1
ATOM 742 O O . ILE A 1 93 ? -26.375 -12.686 -54.361 1.00 56.16 93 ILE A O 1
#